Protein AF-A0A068YNF9-F1 (afdb_monomer_lite)

Secondary structure (DSSP, 8-state):
----BT-----SSSEEEEEEEESSGGGHHHH---EEESEEEETTEEEEEEEGGG--B---TT------EEE-TTPPTT-EEEEEEEESSS-----EEEEEEPPPP-

Structure (mmCIF, N/CA/C/O backbone):
data_AF-A0A068YNF9-F1
#
_entry.id   AF-A0A068YNF9-F1
#
loop_
_atom_site.group_PDB
_atom_site.id
_atom_site.type_symbol
_atom_site.label_atom_id
_atom_site.label_alt_id
_atom_site.label_comp_id
_atom_site.label_asym_id
_atom_site.label_entity_id
_atom_site.label_seq_id
_atom_site.pdbx_PDB_ins_code
_atom_site.Cartn_x
_atom_site.Cartn_y
_atom_site.Cartn_z
_atom_site.occupancy
_atom_site.B_iso_or_equiv
_atom_site.auth_seq_id
_atom_site.auth_comp_id
_atom_site.auth_asym_id
_atom_site.auth_atom_id
_atom_site.pdbx_PDB_model_num
ATOM 1 N N . MET A 1 1 ? -0.085 2.074 -8.558 1.00 86.94 1 MET A N 1
ATOM 2 C CA . MET A 1 1 ? 1.145 2.652 -9.125 1.00 86.94 1 MET A CA 1
ATOM 3 C C . MET A 1 1 ? 0.865 3.163 -10.524 1.00 86.94 1 MET A C 1
ATOM 5 O O . MET A 1 1 ? 0.300 2.423 -11.329 1.00 86.94 1 MET A O 1
ATOM 9 N N . ASN A 1 2 ? 1.210 4.421 -10.789 1.00 88.62 2 ASN A N 1
ATOM 10 C CA . ASN A 1 2 ? 1.013 5.044 -12.095 1.00 88.62 2 ASN A CA 1
ATOM 11 C C . ASN A 1 2 ? 1.917 4.403 -13.164 1.00 88.62 2 ASN A C 1
ATOM 13 O O . ASN A 1 2 ? 3.035 3.976 -12.872 1.00 88.62 2 ASN A O 1
ATOM 17 N N . LYS A 1 3 ? 1.421 4.312 -14.405 1.00 90.25 3 LYS A N 1
ATOM 18 C CA . LYS A 1 3 ? 2.209 3.839 -15.554 1.00 90.25 3 LYS A CA 1
ATOM 19 C C . LYS A 1 3 ? 3.106 4.983 -16.033 1.00 90.25 3 LYS A C 1
ATOM 21 O O . LYS A 1 3 ? 2.589 5.989 -16.506 1.00 90.25 3 LYS A O 1
ATOM 26 N N . VAL A 1 4 ? 4.425 4.820 -15.943 1.00 91.69 4 VAL A N 1
ATOM 27 C CA . VAL A 1 4 ? 5.408 5.795 -16.446 1.00 91.69 4 VAL A CA 1
ATOM 28 C C . VAL A 1 4 ? 6.297 5.103 -17.476 1.00 91.69 4 VAL A C 1
ATOM 30 O O . VAL A 1 4 ? 6.869 4.050 -17.194 1.00 91.69 4 VAL A O 1
ATOM 33 N N . PHE A 1 5 ? 6.372 5.661 -18.688 1.00 95.31 5 PHE A N 1
ATOM 34 C CA . PHE A 1 5 ? 7.151 5.085 -19.787 1.00 95.31 5 PHE A CA 1
ATOM 35 C C . PHE A 1 5 ? 8.639 5.014 -19.425 1.00 95.31 5 PHE A C 1
ATOM 37 O O . PHE A 1 5 ? 9.212 5.996 -18.959 1.00 95.31 5 PHE A O 1
ATOM 44 N N . GLY A 1 6 ? 9.252 3.848 -19.627 1.00 95.00 6 GLY A N 1
ATOM 45 C CA . GLY A 1 6 ? 10.667 3.601 -19.353 1.00 95.00 6 GLY A CA 1
ATOM 46 C C . GLY A 1 6 ? 11.046 3.575 -17.869 1.00 95.00 6 GLY A C 1
ATOM 47 O O . GLY A 1 6 ? 12.213 3.353 -17.560 1.00 95.00 6 GLY A O 1
ATOM 48 N N . TYR A 1 7 ? 10.101 3.777 -16.942 1.00 92.69 7 TYR A N 1
ATOM 49 C CA . TYR A 1 7 ? 10.409 3.781 -15.515 1.00 92.69 7 TYR A CA 1
ATOM 50 C C . TYR A 1 7 ? 10.750 2.375 -15.020 1.00 92.69 7 TYR A C 1
ATOM 52 O O . TYR A 1 7 ? 9.937 1.450 -15.121 1.00 92.69 7 TYR A O 1
ATOM 60 N N . LEU A 1 8 ? 11.939 2.249 -14.435 1.00 92.31 8 LEU A N 1
ATOM 61 C CA . LEU A 1 8 ? 12.397 1.062 -13.735 1.00 92.31 8 LEU A CA 1
ATOM 62 C C . LEU A 1 8 ? 12.499 1.380 -12.232 1.00 92.31 8 LEU A C 1
ATOM 64 O O . LEU A 1 8 ? 13.230 2.301 -11.865 1.00 92.31 8 LEU A O 1
ATOM 68 N N . PRO A 1 9 ? 11.780 0.655 -11.360 1.00 91.75 9 PRO A N 1
ATOM 69 C CA . PRO A 1 9 ? 11.891 0.825 -9.916 1.00 91.75 9 PRO A CA 1
ATOM 70 C C . PRO A 1 9 ? 13.300 0.474 -9.426 1.00 91.75 9 PRO A C 1
ATOM 72 O O . PRO A 1 9 ? 13.775 -0.637 -9.660 1.00 91.75 9 PRO A O 1
ATOM 75 N N . ASP A 1 10 ? 13.936 1.396 -8.708 1.00 92.38 10 ASP A N 1
ATOM 76 C CA . ASP A 1 10 ? 15.227 1.162 -8.058 1.00 92.38 10 ASP A CA 1
ATOM 77 C C . ASP A 1 10 ? 15.014 0.464 -6.708 1.00 92.38 10 ASP A C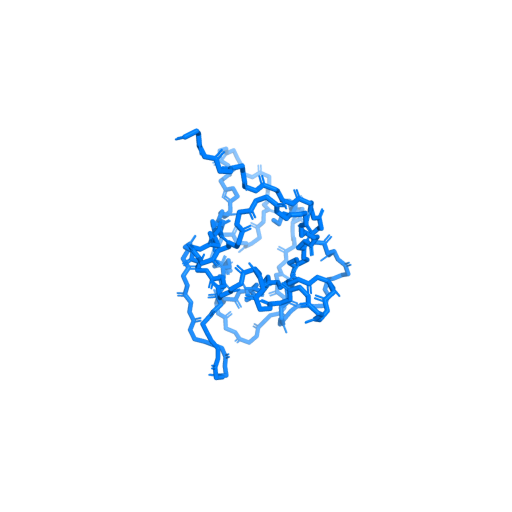 1
ATOM 79 O O . ASP A 1 10 ? 14.684 1.098 -5.704 1.00 92.38 10 ASP A O 1
ATOM 83 N N . VAL A 1 11 ? 15.111 -0.868 -6.705 1.00 93.44 11 VAL A N 1
ATOM 84 C CA . VAL A 1 11 ? 14.946 -1.706 -5.512 1.00 93.44 11 VAL A CA 1
ATOM 85 C C . VAL A 1 11 ? 15.990 -2.819 -5.476 1.00 93.44 11 VAL A C 1
ATOM 87 O O . VAL A 1 11 ? 16.298 -3.447 -6.487 1.00 93.44 11 VAL A O 1
ATOM 90 N N . SER A 1 12 ? 16.474 -3.148 -4.276 1.00 87.56 12 SER A N 1
ATOM 91 C CA . SER A 1 12 ? 17.257 -4.367 -4.034 1.00 87.56 12 SER A CA 1
ATOM 92 C C . SER A 1 12 ? 16.314 -5.581 -4.015 1.00 87.56 12 SER A C 1
ATOM 94 O O . SER A 1 12 ? 15.791 -5.969 -2.969 1.00 87.56 12 SER A O 1
ATOM 96 N N . GLY A 1 13 ? 15.987 -6.121 -5.192 1.00 92.56 13 GLY A N 1
ATOM 97 C CA . GLY A 1 13 ? 15.151 -7.318 -5.351 1.00 92.56 13 GLY A CA 1
ATOM 98 C C . GLY A 1 13 ? 14.039 -7.172 -6.390 1.00 92.56 13 GLY A C 1
ATOM 99 O O . GLY A 1 13 ? 14.109 -6.348 -7.293 1.00 92.56 13 GLY A O 1
ATOM 100 N N . ASN A 1 14 ? 12.997 -8.003 -6.277 1.00 95.19 14 ASN A N 1
ATOM 101 C CA . ASN A 1 14 ? 11.896 -8.053 -7.246 1.00 95.19 14 ASN A CA 1
ATOM 102 C C . ASN A 1 14 ? 10.539 -7.575 -6.701 1.00 95.19 14 ASN A C 1
ATOM 104 O O . ASN A 1 14 ? 9.488 -7.881 -7.277 1.00 95.19 14 ASN A O 1
ATOM 108 N N . LYS A 1 15 ? 10.553 -6.851 -5.575 1.00 97.12 15 LYS A N 1
ATOM 109 C CA . LYS A 1 15 ? 9.350 -6.403 -4.865 1.00 97.12 15 LYS A CA 1
ATOM 110 C C . LYS A 1 15 ? 9.445 -4.932 -4.490 1.00 97.12 15 LYS A C 1
ATOM 112 O O . LYS A 1 15 ? 10.410 -4.500 -3.865 1.00 97.12 15 LYS A O 1
ATOM 117 N N . ILE A 1 16 ? 8.395 -4.198 -4.827 1.00 96.44 16 ILE A N 1
ATOM 118 C CA . ILE A 1 16 ? 8.131 -2.844 -4.346 1.00 96.44 16 ILE A CA 1
ATOM 119 C C . ILE A 1 16 ? 7.113 -2.982 -3.220 1.00 96.44 16 ILE A C 1
ATOM 121 O O . ILE A 1 16 ? 5.962 -3.336 -3.478 1.00 96.44 16 ILE A O 1
ATOM 125 N N . TYR A 1 17 ? 7.531 -2.755 -1.982 1.00 97.00 17 TYR A N 1
ATOM 126 C CA . TYR A 1 17 ? 6.696 -2.994 -0.808 1.00 97.00 17 TYR A CA 1
ATOM 127 C C . TYR A 1 17 ? 5.769 -1.811 -0.529 1.00 97.00 17 TYR A C 1
ATOM 129 O O . TYR A 1 17 ? 6.170 -0.655 -0.666 1.00 97.00 17 TYR A O 1
ATOM 137 N N . VAL A 1 18 ? 4.543 -2.112 -0.103 1.00 97.00 18 VAL A N 1
ATOM 138 C CA . VAL A 1 18 ? 3.490 -1.141 0.210 1.00 97.00 18 VAL A CA 1
ATOM 139 C C . VAL A 1 18 ? 2.920 -1.438 1.588 1.00 97.00 18 VAL A C 1
ATOM 141 O O . VAL A 1 18 ? 2.447 -2.546 1.840 1.00 97.00 18 VAL A O 1
ATOM 144 N N . SER A 1 19 ? 2.898 -0.433 2.455 1.00 96.44 19 SER A N 1
ATOM 145 C CA . SER A 1 19 ? 2.183 -0.489 3.732 1.00 96.44 19 SER A CA 1
ATOM 146 C C . SER A 1 19 ? 1.021 0.492 3.729 1.00 96.44 19 SER A C 1
ATOM 148 O O . SER A 1 19 ? 1.107 1.541 3.095 1.00 96.44 19 SER A O 1
ATOM 150 N N . CYS A 1 20 ? -0.045 0.157 4.450 1.00 97.38 20 CYS A N 1
ATOM 151 C CA . CYS A 1 20 ? -1.216 0.998 4.660 1.00 97.38 20 CYS A CA 1
ATOM 152 C C . CYS A 1 20 ? -1.509 1.086 6.157 1.00 97.38 20 CYS A C 1
ATOM 154 O O . CYS A 1 20 ? -1.563 0.062 6.836 1.00 97.38 20 CYS A O 1
ATOM 156 N N . GLN A 1 21 ? -1.730 2.297 6.659 1.00 96.75 21 GLN A N 1
ATOM 157 C CA . GLN A 1 21 ? -2.007 2.554 8.073 1.00 96.75 21 GLN A CA 1
ATOM 158 C C . GLN A 1 21 ? -2.959 3.740 8.242 1.00 96.75 21 GLN A C 1
ATOM 160 O O . GLN A 1 21 ? -3.140 4.535 7.320 1.00 96.75 21 GLN A O 1
ATOM 165 N N . ALA A 1 22 ? -3.559 3.886 9.424 1.00 97.56 22 ALA A N 1
ATOM 166 C CA . ALA A 1 22 ? -4.307 5.094 9.752 1.00 97.56 22 ALA A CA 1
ATOM 167 C C . ALA A 1 22 ? -3.354 6.300 9.793 1.00 97.56 22 ALA A C 1
ATOM 169 O O . ALA A 1 22 ? -2.230 6.198 10.289 1.00 97.56 22 ALA A O 1
ATOM 170 N N . THR A 1 23 ? -3.792 7.453 9.285 1.00 96.56 23 THR A N 1
ATOM 171 C CA . THR A 1 23 ? -3.010 8.695 9.413 1.00 96.56 23 THR A CA 1
ATOM 172 C C . THR A 1 23 ? -2.977 9.198 10.850 1.00 96.56 23 THR A C 1
ATOM 174 O O . THR A 1 23 ? -1.998 9.804 11.271 1.00 96.56 23 THR A O 1
ATOM 177 N N . ASP A 1 24 ? -4.061 8.963 11.589 1.00 95.12 24 ASP A N 1
ATOM 178 C CA . ASP A 1 24 ? -4.180 9.291 13.004 1.00 95.12 24 ASP A CA 1
ATOM 179 C C . ASP A 1 24 ? -3.829 8.063 13.850 1.00 95.12 24 ASP A C 1
ATOM 181 O O . ASP A 1 24 ? -4.491 7.026 13.769 1.00 95.12 24 ASP A O 1
ATOM 185 N N . LYS A 1 25 ? -2.804 8.202 14.697 1.00 93.06 25 LYS A N 1
ATOM 1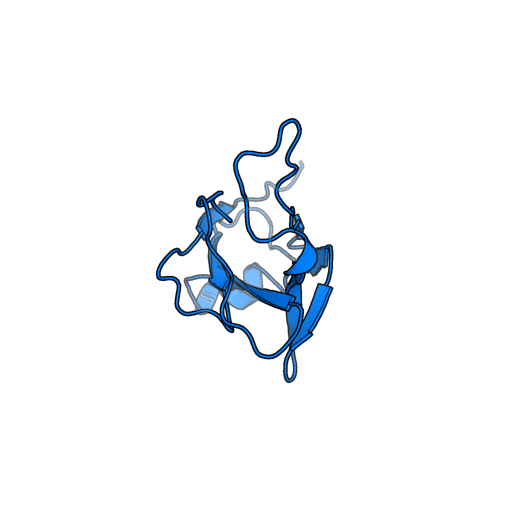86 C CA . LYS A 1 25 ? -2.325 7.138 15.585 1.00 93.06 25 LYS A CA 1
ATOM 187 C C . LYS A 1 25 ? -3.400 6.674 16.573 1.00 93.06 25 LYS A C 1
ATOM 189 O O . LYS A 1 25 ? -3.409 5.496 16.927 1.00 93.06 25 LYS A O 1
ATOM 194 N N . ALA A 1 26 ? -4.310 7.558 16.991 1.00 93.00 26 ALA A N 1
ATOM 195 C CA . ALA A 1 26 ? -5.418 7.194 17.874 1.00 93.00 26 ALA A CA 1
ATOM 196 C C . ALA A 1 26 ? -6.410 6.236 17.190 1.00 93.00 26 ALA A C 1
ATOM 198 O O . ALA A 1 26 ? -7.015 5.396 17.854 1.00 93.00 26 ALA A O 1
ATOM 199 N N . LYS A 1 27 ? -6.523 6.305 15.855 1.00 94.38 27 LYS A N 1
ATOM 200 C CA . LYS A 1 27 ? -7.416 5.459 15.049 1.00 94.38 27 LYS A CA 1
ATOM 201 C C . LYS A 1 27 ? -6.761 4.181 14.531 1.00 94.38 27 LYS A C 1
ATOM 203 O O . LYS A 1 27 ? -7.455 3.329 13.985 1.00 94.38 27 LYS A O 1
ATOM 208 N N . SER A 1 28 ? -5.455 3.989 14.727 1.00 94.50 28 SER A N 1
ATOM 209 C CA . SER A 1 28 ? -4.761 2.769 14.285 1.00 94.50 28 SER A CA 1
ATOM 210 C C . SER A 1 28 ? -5.363 1.498 14.890 1.00 94.50 28 SER A C 1
ATOM 212 O O . SER A 1 28 ? -5.518 0.503 14.188 1.00 94.50 28 SER A O 1
ATOM 214 N N . GLY A 1 29 ? -5.754 1.539 16.170 1.00 95.75 29 GLY A N 1
ATOM 215 C CA . GLY A 1 29 ? -6.426 0.411 16.824 1.00 95.75 29 GLY A CA 1
ATOM 216 C C . GLY A 1 29 ? -7.834 0.144 16.284 1.00 95.75 29 GLY A C 1
ATOM 217 O O . GLY A 1 29 ? -8.285 -0.994 16.290 1.00 95.75 29 GLY A O 1
ATOM 218 N N . GLU A 1 30 ? -8.513 1.175 15.779 1.00 96.88 30 GLU A N 1
ATOM 219 C CA . GLU A 1 30 ? -9.848 1.059 15.183 1.00 96.88 30 GLU A CA 1
ATOM 220 C C . GLU A 1 30 ? -9.798 0.575 13.734 1.00 96.88 30 GLU A C 1
ATOM 222 O O . GLU A 1 30 ? -10.746 -0.048 13.273 1.00 96.88 30 GLU A O 1
ATOM 227 N N . LEU A 1 31 ? -8.706 0.839 13.012 1.00 97.19 31 LEU A N 1
ATOM 228 C CA . LEU A 1 31 ? -8.490 0.303 11.667 1.00 97.19 31 LEU A CA 1
ATOM 229 C C . LEU A 1 31 ? -8.163 -1.196 11.706 1.00 97.19 31 LEU A C 1
ATOM 231 O O . LEU A 1 31 ? -8.566 -1.948 10.817 1.00 97.19 31 LEU A O 1
ATOM 235 N N . GLY A 1 32 ? -7.431 -1.614 12.742 1.00 95.69 32 GLY A N 1
ATOM 236 C CA . GLY A 1 32 ? -6.876 -2.955 12.851 1.00 95.69 32 GLY A CA 1
ATOM 237 C C . GLY A 1 32 ? -5.714 -3.190 11.884 1.00 95.69 32 GLY A C 1
ATOM 238 O O . GLY A 1 32 ? -5.218 -2.275 11.218 1.00 95.69 32 GLY A O 1
ATOM 239 N N . GLN A 1 33 ? -5.252 -4.438 11.816 1.00 95.62 33 GLN A N 1
ATOM 240 C CA . GLN A 1 33 ? -4.162 -4.810 10.919 1.00 95.62 33 GLN A CA 1
ATOM 241 C C . GLN A 1 33 ? -4.660 -4.937 9.472 1.00 95.62 33 GLN A C 1
ATOM 243 O O . GLN A 1 33 ? -5.631 -5.641 9.192 1.00 95.62 33 GLN A O 1
ATOM 248 N N . ALA A 1 34 ? -3.965 -4.278 8.542 1.00 97.44 34 ALA A N 1
ATOM 249 C CA . ALA A 1 34 ? -4.221 -4.412 7.113 1.00 97.44 34 ALA A CA 1
ATOM 250 C C . ALA A 1 34 ? -3.791 -5.798 6.601 1.00 97.44 34 ALA A C 1
ATOM 252 O O . ALA A 1 34 ? -2.713 -6.290 6.946 1.00 97.44 34 ALA A O 1
ATOM 253 N N . ALA A 1 35 ? -4.608 -6.399 5.738 1.00 98.25 35 ALA A N 1
ATOM 254 C CA . ALA A 1 35 ? -4.279 -7.620 5.009 1.00 98.25 35 ALA A CA 1
ATOM 255 C C . ALA A 1 35 ? -4.161 -7.323 3.509 1.00 98.25 35 ALA A C 1
ATOM 257 O O . ALA A 1 35 ? -5.005 -6.631 2.935 1.00 98.25 35 ALA A O 1
ATOM 258 N N . PHE A 1 36 ? -3.107 -7.846 2.884 1.00 98.50 36 PHE A N 1
ATOM 259 C CA . PHE A 1 36 ? -2.698 -7.504 1.522 1.00 98.50 36 PHE A CA 1
ATOM 260 C C . PHE A 1 36 ? -2.720 -8.715 0.592 1.00 98.50 36 PHE A C 1
ATOM 262 O O . PHE A 1 36 ? -2.407 -9.830 1.014 1.00 98.50 36 PHE A O 1
ATOM 269 N N . TYR A 1 37 ? -3.024 -8.480 -0.685 1.00 98.19 37 TYR A N 1
ATOM 270 C CA . TYR A 1 37 ? -3.059 -9.518 -1.716 1.00 98.19 37 TYR A CA 1
ATOM 271 C C . TYR A 1 37 ? -2.483 -8.975 -3.039 1.00 98.19 37 TYR A C 1
ATOM 273 O O . TYR A 1 37 ? -3.139 -8.151 -3.684 1.00 98.19 37 TYR A O 1
ATOM 281 N N . PRO A 1 38 ? -1.278 -9.407 -3.463 1.00 97.94 38 PRO A N 1
ATOM 282 C CA . PRO A 1 38 ? -0.382 -10.345 -2.777 1.00 97.94 38 PRO A CA 1
ATOM 283 C C . PRO A 1 38 ? 0.333 -9.710 -1.567 1.00 97.94 38 PRO A C 1
ATOM 285 O O . PRO A 1 38 ? 0.458 -8.488 -1.477 1.00 97.94 38 PRO A O 1
ATOM 288 N N . SER A 1 39 ? 0.837 -10.546 -0.654 1.00 98.00 39 SER A N 1
ATOM 289 C CA . SER A 1 39 ? 1.581 -10.118 0.539 1.00 98.00 39 SER A CA 1
ATOM 290 C C . SER A 1 39 ? 2.978 -10.734 0.631 1.00 98.00 39 SER A C 1
ATOM 292 O O . SER A 1 39 ? 3.279 -11.761 0.018 1.00 98.00 39 SER A O 1
ATOM 294 N N . ALA A 1 40 ? 3.858 -10.076 1.383 1.00 97.75 40 ALA A N 1
ATOM 295 C CA . ALA A 1 40 ? 5.205 -10.541 1.689 1.00 97.75 40 ALA A CA 1
ATOM 296 C C . ALA A 1 40 ? 5.655 -10.036 3.068 1.00 97.75 40 ALA A C 1
ATOM 298 O O . ALA A 1 40 ? 5.152 -9.029 3.567 1.00 97.75 40 ALA A O 1
ATOM 299 N N . ALA A 1 41 ? 6.628 -10.722 3.669 1.00 96.75 41 ALA A N 1
ATOM 300 C CA . ALA A 1 41 ? 7.297 -10.238 4.869 1.00 96.75 41 ALA A CA 1
ATOM 301 C C . ALA A 1 41 ? 8.278 -9.106 4.519 1.00 96.75 41 ALA A C 1
ATOM 303 O O . ALA A 1 41 ? 9.031 -9.211 3.548 1.00 96.75 41 ALA A O 1
ATOM 304 N N . PHE A 1 42 ? 8.278 -8.047 5.324 1.00 95.25 42 PHE A N 1
ATOM 305 C CA . PHE A 1 42 ? 9.226 -6.940 5.254 1.00 95.25 42 PHE A CA 1
ATOM 306 C C . PHE A 1 42 ? 9.587 -6.510 6.681 1.00 95.25 42 PHE A C 1
ATOM 308 O O . PHE A 1 42 ? 8.760 -5.956 7.409 1.00 95.25 42 PHE A O 1
ATOM 315 N N . GLY A 1 43 ? 10.809 -6.834 7.113 1.00 92.31 43 GLY A N 1
ATOM 316 C CA . GLY A 1 43 ? 11.186 -6.744 8.525 1.00 92.31 43 GLY A CA 1
ATOM 317 C C . GLY A 1 43 ? 10.262 -7.605 9.395 1.00 92.31 43 GLY A C 1
ATOM 318 O O . GLY A 1 43 ? 10.076 -8.787 9.122 1.00 92.31 43 GLY A O 1
ATOM 319 N N . ASN A 1 44 ? 9.640 -6.991 10.404 1.00 92.94 44 ASN A N 1
ATOM 320 C CA . ASN A 1 44 ? 8.728 -7.664 11.340 1.00 92.94 44 ASN A CA 1
ATOM 321 C C . ASN A 1 44 ? 7.244 -7.536 10.948 1.00 92.94 44 ASN A C 1
ATOM 323 O O . ASN A 1 44 ? 6.364 -7.777 11.774 1.00 92.94 44 ASN A O 1
ATOM 327 N N . GLN A 1 45 ? 6.943 -7.096 9.723 1.00 94.06 45 GLN A N 1
ATOM 328 C CA . GLN A 1 45 ? 5.579 -6.827 9.266 1.00 94.06 45 GLN A CA 1
ATOM 329 C C . GLN A 1 45 ? 5.247 -7.624 8.004 1.00 94.06 45 GLN A C 1
ATOM 331 O O . GLN A 1 45 ? 6.115 -7.929 7.188 1.00 94.06 45 GLN A O 1
ATOM 336 N N . THR A 1 46 ? 3.963 -7.940 7.831 1.00 97.38 46 THR A N 1
ATOM 337 C CA . THR A 1 46 ? 3.425 -8.435 6.558 1.00 97.38 46 THR A CA 1
ATOM 338 C C . THR A 1 46 ? 2.825 -7.260 5.800 1.00 97.38 46 THR A C 1
ATOM 340 O O . THR A 1 46 ? 1.951 -6.570 6.322 1.00 97.38 46 THR A O 1
ATOM 343 N N . VAL A 1 47 ? 3.305 -7.031 4.583 1.00 98.19 47 VAL A N 1
ATOM 344 C CA . VAL A 1 47 ? 2.969 -5.870 3.749 1.00 98.19 47 VAL A CA 1
ATOM 345 C C . VAL A 1 47 ? 2.542 -6.324 2.357 1.00 98.19 47 VAL A C 1
ATOM 347 O O . VAL A 1 47 ? 2.768 -7.473 1.968 1.00 98.19 47 VAL A O 1
ATOM 350 N N . GLY A 1 48 ? 1.920 -5.430 1.596 1.00 98.31 48 GLY A N 1
ATOM 351 C CA . GLY A 1 48 ? 1.630 -5.663 0.187 1.00 98.31 48 GLY A CA 1
ATOM 352 C C . GLY A 1 48 ? 2.866 -5.463 -0.676 1.00 98.31 48 GLY A C 1
ATOM 353 O O . GLY A 1 48 ? 3.840 -4.842 -0.245 1.00 98.31 48 GLY A O 1
ATOM 354 N N . TYR A 1 49 ? 2.842 -5.961 -1.909 1.00 97.56 49 TYR A N 1
ATOM 355 C CA . TYR A 1 49 ? 3.891 -5.621 -2.866 1.00 97.56 49 TYR A CA 1
ATOM 356 C C . TYR A 1 49 ? 3.407 -5.606 -4.315 1.00 97.56 49 TYR A C 1
ATOM 358 O O . TYR A 1 49 ? 2.493 -6.337 -4.693 1.00 97.56 49 TYR A O 1
ATOM 366 N N . PHE A 1 50 ? 4.088 -4.809 -5.136 1.00 96.88 50 PHE A N 1
ATOM 367 C CA . PHE A 1 50 ? 4.070 -4.936 -6.591 1.00 96.88 50 PHE A CA 1
ATOM 368 C C . PHE A 1 50 ? 5.330 -5.676 -7.048 1.00 96.88 50 PHE A C 1
ATOM 370 O O . PHE A 1 50 ? 6.427 -5.404 -6.555 1.00 96.88 50 PHE A O 1
ATOM 377 N N . SER A 1 51 ? 5.192 -6.620 -7.983 1.00 95.88 51 SER A N 1
ATOM 378 C CA . SER A 1 51 ? 6.353 -7.279 -8.592 1.00 95.88 51 SER A CA 1
ATOM 379 C C . SER A 1 51 ? 7.019 -6.351 -9.605 1.00 95.88 51 SER A C 1
ATOM 381 O O . SER A 1 51 ? 6.337 -5.756 -10.442 1.00 95.88 51 SER A O 1
ATOM 383 N N . THR A 1 52 ? 8.350 -6.268 -9.574 1.00 94.81 52 THR A N 1
ATOM 384 C CA . THR A 1 52 ? 9.111 -5.481 -10.557 1.00 94.81 52 THR A CA 1
ATOM 385 C C . THR A 1 52 ? 9.110 -6.101 -11.954 1.00 94.81 52 THR A C 1
ATOM 387 O O . THR A 1 52 ? 9.428 -5.405 -12.906 1.00 94.81 52 THR A O 1
ATOM 390 N N . VAL A 1 53 ? 8.693 -7.368 -12.104 1.00 93.88 53 VAL A N 1
ATOM 391 C CA . VAL A 1 53 ? 8.634 -8.083 -13.397 1.00 93.88 53 VAL A CA 1
ATOM 392 C C . VAL A 1 53 ? 7.706 -7.393 -14.401 1.00 93.88 53 VAL A C 1
ATOM 394 O O . VAL A 1 53 ? 7.887 -7.527 -15.606 1.00 93.88 53 VAL A O 1
ATOM 397 N N . ALA A 1 54 ? 6.721 -6.633 -13.918 1.00 93.25 54 ALA A N 1
ATOM 398 C CA . ALA A 1 54 ? 5.843 -5.851 -14.780 1.00 93.25 54 ALA A CA 1
ATOM 399 C C . ALA A 1 54 ? 6.515 -4.581 -15.344 1.00 93.25 54 ALA A C 1
ATOM 401 O O . ALA A 1 54 ? 5.931 -3.934 -16.199 1.00 93.25 54 ALA A O 1
ATOM 402 N N . PHE A 1 55 ? 7.710 -4.201 -14.887 1.00 94.19 55 PHE A N 1
ATOM 403 C CA . PHE A 1 55 ? 8.391 -2.969 -15.287 1.00 94.19 55 PHE A CA 1
ATOM 404 C C . PHE A 1 55 ? 9.624 -3.278 -16.160 1.00 94.19 55 PHE A C 1
ATOM 406 O O . PHE A 1 55 ? 10.270 -4.305 -15.953 1.00 94.19 55 PHE A O 1
ATOM 413 N N . PRO A 1 56 ? 9.994 -2.395 -17.107 1.00 95.12 56 PRO A N 1
ATOM 414 C CA . PRO A 1 56 ? 9.371 -1.105 -17.396 1.00 95.12 56 PRO A CA 1
ATOM 415 C C . PRO A 1 56 ? 8.141 -1.207 -18.312 1.00 95.12 56 PRO A C 1
ATOM 417 O O . PRO A 1 56 ? 7.993 -2.120 -19.128 1.00 95.12 56 PRO A O 1
ATOM 420 N N . TYR A 1 57 ? 7.283 -0.191 -18.229 1.00 95.44 57 TYR A N 1
ATOM 421 C CA . TYR A 1 57 ? 6.268 0.059 -19.248 1.00 95.44 57 TYR A CA 1
ATOM 422 C C . TYR A 1 57 ? 6.924 0.694 -20.481 1.00 95.44 57 TYR A C 1
ATOM 424 O O . TYR A 1 57 ? 7.553 1.744 -20.372 1.00 95.44 57 TYR A O 1
ATOM 432 N N . LEU A 1 58 ? 6.761 0.086 -21.654 1.00 96.06 58 LEU A N 1
ATOM 433 C CA . LEU A 1 58 ? 7.371 0.501 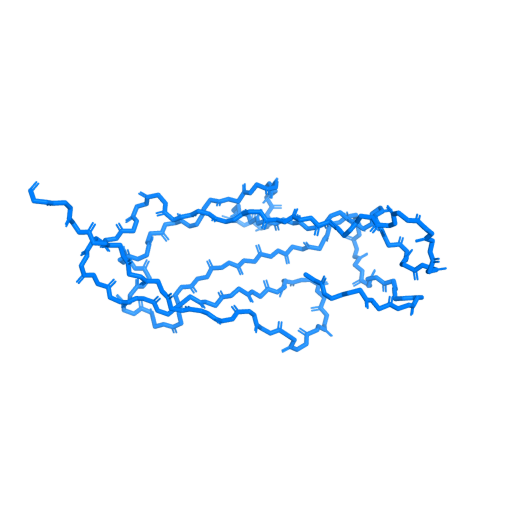-22.926 1.00 96.06 58 LEU A CA 1
ATOM 434 C C . LEU A 1 58 ? 6.315 0.794 -24.002 1.00 96.06 58 LEU A C 1
ATOM 436 O O . LEU A 1 58 ? 6.575 0.628 -25.190 1.00 96.06 58 LEU A O 1
ATOM 440 N N . ASN A 1 59 ? 5.113 1.211 -23.594 1.00 94.31 59 ASN A N 1
ATOM 441 C CA . ASN A 1 59 ? 3.983 1.422 -24.503 1.00 94.31 59 ASN A CA 1
ATOM 442 C C . ASN A 1 59 ? 3.525 0.146 -25.232 1.00 94.31 59 ASN A C 1
ATOM 444 O O . ASN A 1 59 ? 3.027 0.206 -26.354 1.00 94.31 59 ASN A O 1
ATOM 448 N N . GLN A 1 60 ? 3.700 -1.019 -24.598 1.00 94.56 60 GLN A N 1
ATOM 449 C CA . GLN A 1 60 ? 3.226 -2.284 -25.148 1.00 94.56 60 GLN A CA 1
ATOM 450 C C . GLN A 1 60 ? 1.690 -2.293 -25.196 1.00 94.56 60 GLN A C 1
ATOM 452 O O . GLN A 1 60 ? 1.031 -1.915 -24.219 1.00 94.56 60 GLN A O 1
ATOM 457 N N . ALA A 1 61 ? 1.122 -2.765 -26.309 1.00 94.81 61 ALA A N 1
ATOM 458 C CA . ALA A 1 61 ? -0.305 -3.060 -26.385 1.00 94.81 61 ALA A CA 1
ATOM 459 C C . ALA A 1 61 ? -0.696 -4.063 -25.283 1.00 94.81 61 ALA A C 1
ATOM 461 O O . ALA A 1 61 ? 0.101 -4.922 -24.903 1.00 94.81 61 ALA A O 1
ATOM 462 N N . ASP A 1 62 ? -1.900 -3.907 -24.729 1.00 94.56 62 ASP A N 1
ATOM 463 C CA . ASP A 1 62 ? -2.452 -4.767 -23.671 1.00 94.56 62 ASP A CA 1
ATOM 464 C C . ASP A 1 62 ? -1.626 -4.848 -22.375 1.00 94.56 62 ASP A C 1
ATOM 466 O O . ASP A 1 62 ? -1.792 -5.768 -21.567 1.00 94.56 62 ASP A O 1
ATOM 470 N N . TYR A 1 63 ? -0.765 -3.856 -22.117 1.00 94.25 63 TYR A N 1
ATOM 471 C CA . TYR A 1 63 ? -0.009 -3.785 -20.871 1.00 94.25 63 TYR A CA 1
ATOM 472 C C . TYR A 1 63 ? -0.933 -3.732 -19.640 1.00 94.25 63 TYR A C 1
ATOM 474 O O . TYR A 1 63 ? -1.698 -2.775 -19.427 1.00 94.25 63 TYR A O 1
ATOM 482 N N . ARG A 1 64 ? -0.795 -4.739 -18.771 1.00 93.00 64 ARG A N 1
ATOM 483 C CA . ARG A 1 64 ? -1.533 -4.857 -17.510 1.00 93.00 64 ARG A CA 1
ATOM 484 C C . ARG A 1 64 ? -0.712 -4.279 -16.366 1.00 93.00 64 ARG A C 1
ATOM 486 O O . ARG A 1 64 ? 0.318 -4.831 -15.996 1.00 93.00 64 ARG A O 1
ATOM 493 N N . SER A 1 65 ? -1.200 -3.189 -15.774 1.00 92.81 65 SER A N 1
ATOM 494 C CA . SER A 1 65 ? -0.609 -2.679 -14.536 1.00 92.81 65 SER A CA 1
ATOM 495 C C . SER A 1 65 ? -0.713 -3.726 -13.431 1.00 92.81 65 SER A C 1
ATOM 497 O O . SER A 1 65 ? -1.780 -4.329 -13.282 1.00 92.81 65 SER A O 1
ATOM 499 N N . PRO A 1 66 ? 0.335 -3.902 -12.611 1.00 95.12 66 PRO A N 1
ATOM 500 C CA . PRO A 1 66 ? 0.233 -4.753 -11.442 1.00 95.12 66 PRO A CA 1
ATOM 501 C C . PRO A 1 66 ? -0.760 -4.128 -10.452 1.00 95.12 66 PRO A C 1
ATOM 503 O O . PRO A 1 66 ? -0.782 -2.910 -10.250 1.00 95.12 66 PRO A O 1
ATOM 506 N N . LEU A 1 67 ? -1.598 -4.969 -9.852 1.00 95.94 67 LEU A N 1
ATOM 507 C CA . LEU A 1 67 ? -2.606 -4.574 -8.871 1.00 95.94 67 LEU A CA 1
ATOM 508 C C . LEU A 1 67 ? -2.244 -5.142 -7.499 1.00 95.94 67 LEU A C 1
ATOM 510 O O . LEU A 1 67 ? -1.643 -6.209 -7.395 1.00 95.94 67 LEU A O 1
ATOM 514 N N . LEU A 1 68 ? -2.638 -4.415 -6.459 1.00 96.88 68 LEU A N 1
ATOM 515 C CA . LEU A 1 68 ? -2.504 -4.806 -5.064 1.00 96.88 68 LEU A CA 1
ATOM 516 C C . LEU A 1 68 ? -3.834 -4.513 -4.378 1.00 96.88 68 LEU A C 1
ATOM 518 O O . LEU A 1 68 ? -4.283 -3.366 -4.377 1.00 96.88 68 LEU A O 1
ATOM 522 N N . ALA A 1 69 ? -4.451 -5.536 -3.798 1.00 98.00 69 ALA A N 1
ATOM 523 C CA . ALA A 1 69 ? -5.626 -5.362 -2.962 1.00 98.00 69 ALA A CA 1
ATOM 524 C C . ALA A 1 69 ? -5.216 -5.213 -1.493 1.00 98.00 69 ALA A C 1
ATOM 526 O O . ALA A 1 69 ? -4.290 -5.876 -1.018 1.00 98.00 69 ALA A O 1
ATOM 527 N N . VAL A 1 70 ? -5.942 -4.359 -0.774 1.00 98.00 70 VAL A N 1
ATOM 528 C CA . VAL A 1 70 ? -5.837 -4.190 0.675 1.00 98.00 70 VAL A CA 1
ATOM 529 C C . VAL A 1 70 ? -7.219 -4.344 1.294 1.00 98.00 70 VAL A C 1
ATOM 531 O O . VAL A 1 70 ? -8.215 -3.865 0.754 1.00 98.00 70 VAL A O 1
ATOM 534 N N . THR A 1 71 ? -7.274 -5.027 2.428 1.00 97.50 71 THR A N 1
ATOM 535 C CA . THR A 1 71 ? -8.481 -5.197 3.235 1.00 97.50 71 THR A CA 1
ATOM 536 C C . THR A 1 71 ? -8.177 -4.831 4.683 1.00 97.50 71 THR A C 1
ATOM 538 O O . THR A 1 71 ? -7.035 -4.945 5.131 1.00 97.50 71 THR A O 1
ATOM 541 N N . PHE A 1 72 ? -9.205 -4.408 5.417 1.00 97.19 72 PHE A N 1
ATOM 542 C CA . PHE A 1 72 ? -9.122 -4.074 6.841 1.00 97.19 72 PHE A CA 1
ATOM 543 C C . PHE A 1 72 ? -10.132 -4.941 7.606 1.00 97.19 72 PHE A C 1
ATOM 545 O O . PHE A 1 72 ? -11.243 -4.488 7.880 1.00 97.19 72 PHE A O 1
ATOM 552 N N . PRO A 1 73 ? -9.811 -6.218 7.897 1.00 96.38 73 PRO A N 1
ATOM 553 C CA . PRO A 1 73 ? -10.800 -7.182 8.395 1.00 96.38 73 PRO A CA 1
ATOM 554 C C . PRO A 1 73 ? -11.347 -6.847 9.786 1.00 96.38 73 PRO A C 1
ATOM 556 O O . PRO A 1 73 ? -12.474 -7.203 10.115 1.00 96.38 73 PRO A O 1
ATOM 559 N N . GLN A 1 74 ? -10.539 -6.169 10.603 1.00 96.00 74 GLN A N 1
ATOM 560 C CA . GLN A 1 74 ? -10.850 -5.814 11.990 1.00 96.00 74 GLN A CA 1
ATOM 561 C C . GLN A 1 74 ? -11.289 -4.353 12.142 1.00 96.00 74 GLN A C 1
ATOM 563 O O . GLN A 1 74 ? -11.300 -3.833 13.256 1.00 96.00 74 GLN A O 1
ATOM 568 N N . ILE A 1 75 ? -11.639 -3.683 11.039 1.00 97.00 75 ILE A N 1
ATOM 569 C CA . ILE A 1 75 ? -12.040 -2.283 11.092 1.00 97.00 75 ILE A CA 1
ATOM 570 C C . ILE A 1 75 ? -13.305 -2.097 11.937 1.00 97.00 75 ILE A C 1
ATOM 572 O O . ILE A 1 75 ? -14.315 -2.793 11.780 1.00 97.00 75 ILE A O 1
ATOM 576 N N . LYS A 1 76 ? -13.259 -1.122 12.838 1.00 96.56 76 LYS A N 1
ATOM 577 C CA . LYS A 1 76 ? -14.372 -0.748 13.698 1.00 96.56 76 LYS A CA 1
ATOM 578 C C . LYS A 1 76 ? -15.461 -0.068 12.874 1.00 96.56 76 LYS A C 1
ATOM 580 O O . LYS A 1 76 ? -15.218 0.851 12.094 1.00 96.56 76 LYS A O 1
ATOM 585 N N . LYS A 1 77 ? -16.691 -0.530 13.071 1.00 95.50 77 LYS A N 1
ATOM 586 C CA . LYS A 1 77 ? -17.876 -0.001 12.392 1.00 95.50 77 LYS A CA 1
ATOM 587 C C . LYS A 1 77 ? -18.257 1.375 12.940 1.00 95.50 77 LYS A C 1
ATOM 589 O O . LYS A 1 77 ? -17.995 1.681 14.100 1.00 95.50 77 LYS A O 1
ATOM 594 N N . ASN A 1 78 ? -18.945 2.159 12.114 1.00 94.81 78 ASN A N 1
ATOM 595 C CA . ASN A 1 78 ? -19.483 3.485 12.426 1.00 94.81 78 ASN A CA 1
ATOM 596 C C . ASN A 1 78 ? -18.419 4.516 12.842 1.00 94.81 78 ASN A C 1
ATOM 598 O O . ASN A 1 78 ? -18.736 5.489 13.521 1.00 94.81 78 ASN A O 1
ATOM 602 N N . VAL A 1 79 ? -17.169 4.321 12.413 1.00 94.88 79 VAL A N 1
ATOM 603 C CA . VAL A 1 79 ? -16.081 5.285 12.592 1.00 94.88 79 VAL A CA 1
ATOM 604 C C . VAL A 1 79 ? -15.501 5.651 11.229 1.00 94.88 79 VAL A C 1
ATOM 606 O O . VAL A 1 79 ? -15.354 4.797 10.358 1.00 94.88 79 VAL A O 1
ATOM 609 N N . SER A 1 80 ? -15.197 6.935 11.042 1.00 96.38 80 SER A N 1
ATOM 610 C CA . SER A 1 80 ? -14.425 7.430 9.901 1.00 96.38 80 SER A CA 1
ATOM 611 C C . SER A 1 80 ? -12.936 7.305 10.191 1.00 96.38 80 SER A C 1
ATOM 613 O O . SER A 1 8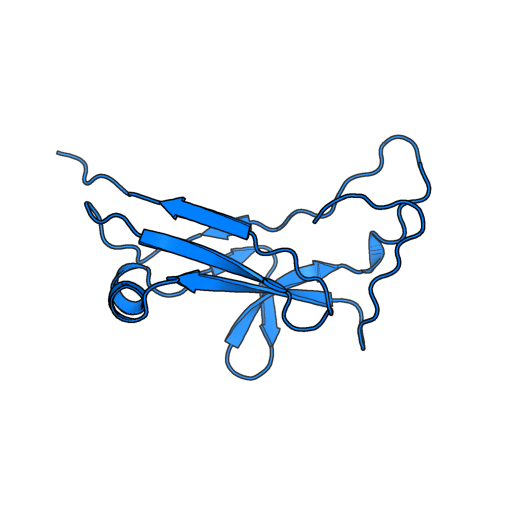0 ? -12.453 7.803 11.214 1.00 96.38 80 SER A O 1
ATOM 615 N N . ILE A 1 81 ? -12.208 6.651 9.289 1.00 97.88 81 ILE A N 1
ATOM 616 C CA . ILE A 1 81 ? -10.763 6.477 9.388 1.00 97.88 81 ILE A CA 1
ATOM 617 C C . ILE A 1 81 ? -10.119 6.892 8.071 1.00 97.88 81 ILE A C 1
ATOM 619 O O . ILE A 1 81 ? -10.411 6.343 7.010 1.00 97.88 81 ILE A O 1
ATOM 623 N N . THR A 1 82 ? -9.189 7.837 8.160 1.00 98.06 82 THR A N 1
ATOM 624 C CA . THR A 1 82 ? -8.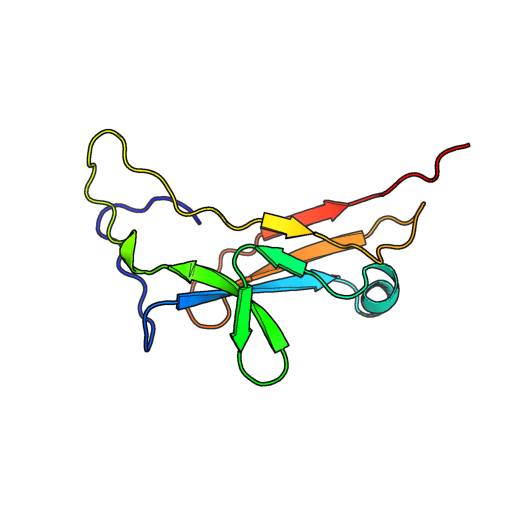332 8.212 7.040 1.00 98.06 82 THR A CA 1
ATOM 625 C C . THR A 1 82 ? -7.138 7.270 6.985 1.00 98.06 82 THR A C 1
ATOM 627 O O . THR A 1 82 ? -6.333 7.209 7.918 1.00 98.06 82 THR A O 1
ATOM 630 N N . VAL A 1 83 ? -7.026 6.538 5.885 1.00 98.06 83 VAL A N 1
ATOM 631 C CA . VAL A 1 83 ? -5.956 5.581 5.614 1.00 98.06 83 VAL A CA 1
ATOM 632 C C . VAL A 1 83 ? -4.948 6.213 4.666 1.00 98.06 83 VAL A C 1
ATOM 634 O O . VAL A 1 83 ? -5.313 6.912 3.721 1.00 98.06 83 VAL A O 1
ATOM 637 N N . ILE A 1 84 ? -3.671 5.950 4.920 1.00 97.44 84 ILE A N 1
ATOM 638 C CA . ILE A 1 84 ? -2.564 6.302 4.043 1.00 97.44 84 ILE A CA 1
ATOM 639 C C . ILE A 1 84 ? -1.766 5.056 3.681 1.00 97.44 84 ILE A C 1
ATOM 641 O O . ILE A 1 84 ? -1.349 4.301 4.560 1.00 97.44 84 ILE A O 1
ATOM 645 N N . CYS A 1 85 ? -1.545 4.863 2.386 1.00 97.06 85 CYS A N 1
ATOM 646 C CA . CYS A 1 85 ? -0.700 3.818 1.838 1.00 97.06 85 CYS A CA 1
ATOM 647 C C . CYS A 1 85 ? 0.557 4.421 1.211 1.00 97.06 85 CYS A C 1
ATOM 649 O O . CYS A 1 85 ? 0.469 5.376 0.434 1.00 97.06 85 CYS A O 1
ATOM 651 N N . LYS A 1 86 ? 1.718 3.851 1.541 1.00 95.56 86 LYS A N 1
ATOM 652 C CA . LYS A 1 86 ? 3.036 4.332 1.110 1.00 95.56 86 LYS A CA 1
ATOM 653 C C . LYS A 1 86 ? 3.905 3.188 0.622 1.00 95.56 86 LYS A C 1
ATOM 655 O O . LYS A 1 86 ? 3.806 2.065 1.126 1.00 95.56 86 LYS A O 1
ATOM 660 N N . TYR A 1 87 ? 4.791 3.501 -0.312 1.00 95.44 87 TYR A N 1
ATOM 661 C CA . TYR A 1 87 ? 5.884 2.611 -0.667 1.00 95.44 87 TYR A CA 1
ATOM 662 C C . TYR A 1 87 ? 6.964 2.624 0.424 1.00 95.44 87 TYR A C 1
ATOM 664 O O . TYR A 1 87 ? 7.193 3.655 1.051 1.00 95.44 87 TYR A O 1
ATOM 672 N N . LEU A 1 88 ? 7.620 1.486 0.663 1.00 94.81 88 LEU A N 1
ATOM 673 C CA . LEU A 1 88 ? 8.614 1.353 1.742 1.00 94.81 88 LEU A CA 1
ATOM 674 C C . LEU A 1 88 ? 10.064 1.354 1.259 1.00 94.81 88 LEU A C 1
ATOM 676 O O . LEU A 1 88 ? 10.967 1.626 2.043 1.00 94.81 88 LEU A O 1
ATOM 680 N N . ASN A 1 89 ? 10.295 0.998 -0.003 1.00 94.94 89 ASN A N 1
ATOM 681 C CA . ASN A 1 89 ? 11.634 0.763 -0.539 1.00 94.94 89 ASN A CA 1
ATOM 682 C C . ASN A 1 89 ? 11.890 1.443 -1.888 1.00 94.94 89 ASN A C 1
ATOM 684 O O . ASN A 1 89 ? 12.832 1.065 -2.569 1.00 94.94 89 ASN A O 1
ATOM 688 N N . ILE A 1 90 ? 11.070 2.428 -2.265 1.00 92.44 90 ILE A N 1
ATOM 689 C CA . ILE A 1 90 ? 11.330 3.310 -3.409 1.00 92.44 90 ILE A CA 1
ATOM 690 C C . ILE A 1 90 ? 11.136 4.764 -2.995 1.00 92.44 90 ILE A C 1
ATOM 692 O O 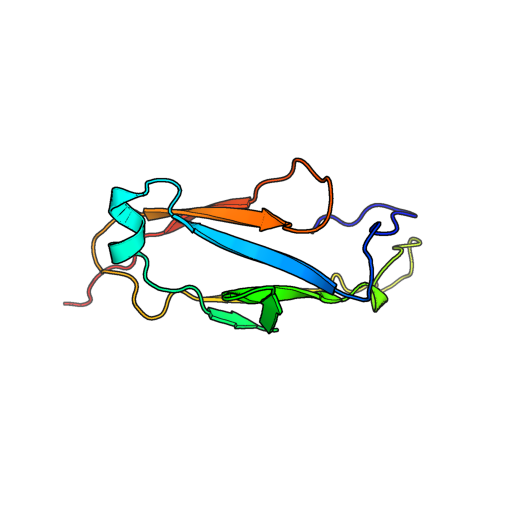. ILE A 1 90 ? 10.266 5.076 -2.182 1.00 92.44 90 ILE A O 1
ATOM 696 N N . ASN A 1 91 ? 11.933 5.658 -3.576 1.00 86.00 91 ASN A N 1
ATOM 697 C CA . ASN A 1 91 ? 11.875 7.090 -3.298 1.00 86.00 91 ASN A CA 1
ATOM 698 C C . ASN A 1 91 ? 10.848 7.791 -4.204 1.00 86.00 91 ASN A C 1
ATOM 700 O O . ASN A 1 91 ? 11.205 8.551 -5.102 1.00 86.00 91 ASN A O 1
ATOM 704 N N . VAL A 1 92 ? 9.567 7.481 -4.002 1.00 83.31 92 VAL A N 1
ATOM 705 C CA . VAL A 1 92 ? 8.449 8.126 -4.704 1.00 83.31 92 VAL A CA 1
ATOM 706 C C . VAL A 1 92 ? 7.594 8.849 -3.670 1.00 83.31 92 VAL A C 1
ATOM 708 O O . VAL A 1 92 ? 7.151 8.241 -2.700 1.00 83.31 92 VAL A O 1
ATOM 711 N N . SER A 1 93 ? 7.363 10.146 -3.879 1.00 78.06 93 SER A N 1
ATOM 712 C CA . SER A 1 93 ? 6.593 11.004 -2.967 1.00 78.06 93 SER A CA 1
ATOM 713 C C . SER A 1 93 ? 5.075 10.806 -3.056 1.00 78.06 93 SER A C 1
ATOM 715 O O . SER A 1 93 ? 4.331 11.452 -2.323 1.00 78.06 93 SER A O 1
ATOM 717 N N . GLU A 1 94 ? 4.598 9.931 -3.947 1.00 80.81 94 GLU A N 1
ATOM 718 C CA . GLU A 1 94 ? 3.180 9.591 -4.045 1.00 80.81 94 GLU A CA 1
ATOM 719 C C . GLU A 1 94 ? 2.708 8.846 -2.792 1.00 80.81 94 GLU A C 1
ATOM 721 O O . GLU A 1 94 ? 3.173 7.750 -2.472 1.00 80.81 94 GLU A O 1
ATOM 726 N N . GLU A 1 95 ? 1.708 9.420 -2.131 1.00 85.44 95 GLU A N 1
ATOM 727 C CA . GLU A 1 95 ? 0.981 8.802 -1.031 1.00 85.44 95 GLU A CA 1
ATOM 728 C C . GLU A 1 95 ? -0.470 8.581 -1.466 1.00 85.44 95 GLU A C 1
ATOM 730 O O . GLU A 1 95 ? -1.143 9.510 -1.918 1.00 85.44 95 GLU A O 1
ATOM 735 N N . TYR A 1 96 ? -0.981 7.357 -1.318 1.00 92.62 96 TYR A N 1
ATOM 736 C CA . TYR A 1 96 ? -2.390 7.076 -1.598 1.00 92.62 96 TYR A CA 1
ATOM 737 C C . TYR A 1 96 ? -3.181 7.256 -0.310 1.00 92.62 96 TYR A C 1
ATOM 739 O O . TYR A 1 96 ? -3.025 6.481 0.634 1.00 92.62 96 TYR A O 1
ATOM 747 N N . LYS A 1 97 ? -4.019 8.291 -0.262 1.00 96.00 97 LYS A N 1
ATOM 748 C CA . LYS A 1 97 ? -4.800 8.654 0.920 1.00 96.00 97 LYS A CA 1
ATOM 749 C C . LYS A 1 97 ? -6.288 8.601 0.608 1.00 96.00 97 LYS A C 1
ATOM 751 O O . LYS A 1 97 ? -6.728 9.172 -0.386 1.00 96.00 97 LYS A O 1
ATOM 756 N N . PHE A 1 98 ? -7.054 7.934 1.461 1.00 96.69 98 PHE A N 1
ATOM 757 C CA . PHE A 1 98 ? -8.502 7.816 1.315 1.00 96.69 98 PHE A CA 1
ATOM 758 C C . PHE A 1 98 ? -9.184 7.691 2.678 1.00 96.69 98 PHE A C 1
ATOM 760 O O . PHE A 1 98 ? -8.567 7.292 3.664 1.00 96.69 98 PHE A O 1
ATOM 767 N N . GLU A 1 99 ? -10.462 8.048 2.737 1.00 97.38 99 GLU A N 1
ATOM 768 C CA . GLU A 1 99 ? -11.304 7.882 3.921 1.00 97.38 99 GLU A CA 1
ATOM 769 C C . GLU A 1 99 ? -12.172 6.629 3.765 1.00 97.38 99 GLU A C 1
ATOM 771 O O . GLU A 1 99 ? -12.740 6.385 2.699 1.00 97.38 99 GLU A O 1
ATOM 776 N N . VAL A 1 100 ? -12.272 5.829 4.826 1.00 96.12 100 VAL A N 1
ATOM 777 C CA . VAL A 1 100 ? -13.145 4.653 4.890 1.00 96.12 100 VAL A CA 1
ATOM 778 C C . VAL A 1 100 ? -14.069 4.755 6.097 1.00 96.12 100 VAL A C 1
ATOM 780 O O . VAL A 1 100 ? -13.648 5.096 7.203 1.00 96.12 100 VAL A O 1
ATOM 783 N N . ILE A 1 101 ? -15.335 4.402 5.870 1.00 95.88 101 ILE A N 1
ATOM 784 C CA . ILE A 1 101 ? -16.361 4.217 6.897 1.00 95.88 101 ILE A CA 1
ATOM 785 C C . ILE A 1 101 ? -17.070 2.896 6.602 1.00 95.88 101 ILE A C 1
ATOM 787 O O . ILE A 1 101 ? -17.656 2.731 5.532 1.00 95.88 101 ILE A O 1
ATOM 791 N N . VAL A 1 102 ? -17.072 1.970 7.562 1.00 94.31 102 VAL A N 1
ATOM 792 C CA . VAL A 1 102 ? -17.888 0.749 7.482 1.00 94.31 102 VAL A CA 1
ATOM 793 C C . VAL A 1 102 ? -19.129 0.942 8.336 1.00 94.31 102 VAL A C 1
ATOM 795 O O . VAL A 1 102 ? -19.030 1.098 9.550 1.00 94.31 102 VAL A O 1
ATOM 798 N N . ARG A 1 103 ? -20.310 0.940 7.718 1.00 90.81 103 ARG A N 1
ATOM 799 C CA . ARG A 1 103 ? -21.575 1.065 8.452 1.00 90.81 103 ARG A CA 1
ATOM 800 C C . ARG A 1 103 ? -21.940 -0.267 9.104 1.00 90.81 103 ARG A C 1
ATOM 802 O O . ARG A 1 103 ? -21.821 -1.323 8.483 1.00 90.81 103 ARG A O 1
ATOM 809 N N . GLY A 1 104 ? -22.375 -0.220 10.360 1.00 81.44 104 GLY A N 1
ATOM 810 C CA . GLY A 1 104 ? -23.079 -1.345 10.966 1.00 81.44 104 GLY A CA 1
ATOM 811 C C . GLY A 1 104 ? -24.401 -1.572 10.245 1.00 81.44 104 GLY A C 1
ATOM 812 O O . GLY A 1 104 ? -25.108 -0.610 9.955 1.00 81.44 104 GLY A O 1
ATOM 813 N N . GLY A 1 105 ? -24.700 -2.830 9.916 1.00 78.94 105 GLY A N 1
ATOM 814 C CA . GLY A 1 105 ? -26.057 -3.204 9.531 1.00 78.94 105 GLY A CA 1
ATOM 815 C C . GLY A 1 105 ? -27.018 -3.017 10.715 1.00 78.94 105 GLY A C 1
ATOM 816 O O . GLY A 1 105 ? -26.536 -2.961 11.853 1.00 78.94 105 GLY A O 1
ATOM 817 N N . PRO A 1 106 ? -28.326 -2.874 10.442 1.00 62.75 106 PRO A N 1
ATOM 818 C CA . PRO A 1 106 ? -29.358 -2.892 11.476 1.00 62.75 106 PRO A CA 1
ATOM 819 C C . PRO A 1 106 ? -29.361 -4.205 12.269 1.00 62.75 106 PRO A C 1
ATOM 821 O O . PRO A 1 106 ? -28.913 -5.238 11.716 1.00 62.75 106 PRO A O 1
#

Organism: Echinococcus multilocularis (NCBI:txid6211)

InterPro domains:
  IPR000402 Sodium/potassium-transporting ATPase subunit beta [PF00287] (1-95)
  IPR000402 Sodium/potassium-transporting ATPase subunit beta [PTHR11523] (1-96)
  IPR038702 Sodium/potassium-transporting ATPase subunit beta superfamily [G3DSA:2.60.40.1660] (1-103)

pLDDT: mean 94.11, std 5.08, range [62.75, 98.5]

Sequence (106 aa):
MNKVFGYLPDVSGNKIYVSCQATDKAKSGELGQAAFYPSAAFGNQTVGYFSTVAFPYLNQADYRSPLLAVTFPQIKKNVSITVICKYLNINVSEEYKFEVIVRGGP

Foldseek 3Di:
DDQDAQDQFDFPDFKFWKDKAFPDPVCRVQQAHKDKVPWDDDPPDITYIDTRVLDDDHVDPPRDDTDMDIDRPRHHAPDKTKMWMDTDTGPDPDIDIDIDHHHDDD

Radius of gyration: 15.62 Å; chains: 1; bounding box: 47×22×44 Å